Protein AF-A0ABD1SIP8-F1 (afdb_monomer_lite)

Radius of gyration: 17.77 Å; chains: 1; bounding box: 38×35×62 Å

InterPro domains:
  IPR044700 PIP2/PIPL1 [PTHR34663] (2-90)

Foldseek 3Di:
DVVVVVVVVVVVVVVVVLPDDPDADDPPDDCPPNQAEDEAEHEADEEAEAEDECGHYQEEYEYEEEHAHAYYEYYNHEYQEEYEYEEEYAEHYYEYENHHYAAEYEYYYEHQAPYYDHYNHHYPNYYYYYYHHVHDDD

Secondary structure (DSSP, 8-state):
-HHHHHHHHHHHHHHHTT----S---TTS-TTTTTTTSPEEE---SSS--EEES-EESS-EEE-S--SSB--EEEEEEESS-EEEES--SSB--EEEEEEESS-EEEES---SS--EEEEEEESS-EEEES-------

pLDDT: mean 72.84, std 15.38, range [34.34, 92.25]

Organism: NCBI:txid126358

Structure (mmCIF, N/CA/C/O backbone):
data_AF-A0ABD1SIP8-F1
#
_entry.id   AF-A0ABD1SIP8-F1
#
loop_
_atom_site.group_PDB
_atom_site.id
_atom_site.type_symbol
_atom_site.label_atom_id
_atom_site.label_alt_id
_atom_site.label_comp_id
_atom_site.label_asym_id
_atom_site.label_entity_id
_atom_site.label_seq_id
_atom_site.pdbx_PDB_ins_code
_atom_site.Cartn_x
_atom_site.Cartn_y
_atom_site.Cartn_z
_atom_site.occupancy
_atom_site.B_iso_or_equiv
_atom_site.auth_seq_id
_atom_site.auth_comp_id
_atom_site.auth_asym_id
_atom_site.auth_atom_id
_atom_site.pdbx_PDB_model_num
ATOM 1 N N . MET A 1 1 ? -23.785 20.407 37.580 1.00 55.50 1 MET A N 1
ATOM 2 C CA . MET A 1 1 ? -23.285 21.368 36.563 1.00 55.50 1 MET A CA 1
ATOM 3 C C . MET A 1 1 ? -21.756 21.468 36.507 1.00 55.50 1 MET A C 1
ATOM 5 O O . MET A 1 1 ? -21.227 21.474 35.406 1.00 55.50 1 MET A O 1
ATOM 9 N N . LYS A 1 2 ? -21.025 21.479 37.637 1.00 54.12 2 LYS A N 1
ATOM 10 C CA . LYS A 1 2 ? -19.544 21.562 37.643 1.00 54.12 2 LYS A CA 1
ATOM 11 C C . LYS A 1 2 ? -18.838 20.351 36.993 1.00 54.12 2 LYS A C 1
ATOM 13 O O . LYS A 1 2 ? -17.873 20.529 36.263 1.00 54.12 2 LYS A O 1
ATOM 18 N N . SER A 1 3 ? -19.367 19.141 37.188 1.00 59.16 3 SER A N 1
ATOM 19 C CA . SER A 1 3 ? -18.844 17.894 36.598 1.00 59.16 3 SER A CA 1
ATOM 20 C C . SER A 1 3 ? -19.075 17.775 35.088 1.00 59.16 3 SER A C 1
ATOM 22 O O . SER A 1 3 ? -18.235 17.230 34.383 1.00 59.16 3 SER A O 1
ATOM 24 N N . PHE A 1 4 ? -20.184 18.321 34.583 1.00 64.69 4 PHE A N 1
ATOM 25 C CA . PHE A 1 4 ? -20.488 18.337 33.150 1.00 64.69 4 PHE A CA 1
ATOM 26 C C . PHE A 1 4 ? -19.513 19.244 32.391 1.00 64.69 4 PHE A C 1
ATOM 28 O O . PHE A 1 4 ? -18.969 18.846 31.369 1.00 64.69 4 PHE A O 1
ATOM 35 N N . SER A 1 5 ? -19.216 20.422 32.948 1.00 71.50 5 SER A N 1
ATOM 36 C CA . SER A 1 5 ? -18.198 21.326 32.401 1.00 71.50 5 SER A CA 1
ATOM 37 C C . SER A 1 5 ? -16.805 20.682 32.412 1.00 71.50 5 SER A C 1
ATOM 39 O O . SER A 1 5 ? -16.105 20.708 31.407 1.00 71.50 5 SER A O 1
ATOM 41 N N . PHE A 1 6 ? -16.438 19.998 33.501 1.00 73.75 6 PHE A N 1
ATOM 42 C CA . PHE A 1 6 ? -15.175 19.259 33.583 1.00 73.75 6 PHE A CA 1
ATOM 43 C C . PHE A 1 6 ? -15.067 18.148 32.527 1.00 73.75 6 PHE A C 1
ATOM 45 O O . PHE A 1 6 ? -14.040 18.034 31.867 1.00 73.75 6 PHE A O 1
ATOM 52 N N . PHE A 1 7 ? -16.136 17.375 32.307 1.00 74.44 7 PHE A N 1
ATOM 53 C CA . PHE A 1 7 ? -16.168 16.335 31.276 1.00 74.44 7 PHE A CA 1
ATOM 54 C C . PHE A 1 7 ? -15.997 16.914 29.865 1.00 74.44 7 PHE A C 1
ATOM 56 O O . PHE A 1 7 ? -15.230 16.377 29.071 1.00 74.44 7 PHE A O 1
ATOM 63 N N . VAL A 1 8 ? -16.649 18.043 29.568 1.00 78.50 8 VAL A N 1
ATOM 64 C CA . VAL A 1 8 ? -16.518 18.735 28.276 1.00 78.50 8 VAL A CA 1
ATOM 65 C C . VAL A 1 8 ? -15.111 19.308 28.084 1.00 78.50 8 VAL A C 1
ATOM 67 O O . VAL A 1 8 ? -14.563 19.217 26.989 1.00 78.50 8 VAL A O 1
ATOM 70 N N . VAL A 1 9 ? -14.490 19.842 29.140 1.00 78.81 9 VAL A N 1
ATOM 71 C CA . VAL A 1 9 ? -13.111 20.356 29.093 1.00 78.81 9 VAL A CA 1
ATOM 72 C C . VAL A 1 9 ? -12.103 19.224 28.897 1.00 78.81 9 VAL A C 1
ATOM 74 O O . VAL A 1 9 ? -11.219 19.350 28.056 1.00 78.81 9 VAL A O 1
ATOM 77 N N . VAL A 1 10 ? -12.253 18.098 29.601 1.00 75.62 10 VAL A N 1
ATOM 78 C CA . VAL A 1 10 ? -11.416 16.902 29.398 1.00 75.62 10 VAL A CA 1
ATOM 79 C C . VAL A 1 10 ? -11.596 16.351 27.983 1.00 75.62 10 VAL A C 1
ATOM 81 O O . VAL A 1 10 ? -10.614 16.011 27.332 1.00 75.62 10 VAL A O 1
ATOM 84 N N . LEU A 1 11 ? -12.828 16.325 27.469 1.00 73.69 11 LEU A N 1
ATOM 85 C CA . LEU A 1 11 ? -13.117 15.903 26.101 1.00 73.69 11 LEU A CA 1
ATOM 86 C C . LEU A 1 11 ? -12.464 16.837 25.068 1.00 73.69 11 LEU A C 1
ATOM 88 O O . LEU A 1 11 ? -11.813 16.355 24.146 1.00 73.69 11 LEU A O 1
ATOM 92 N N . MET A 1 12 ? -12.559 18.159 25.246 1.00 72.44 12 MET A N 1
ATOM 93 C CA . MET A 1 12 ? -11.868 19.146 24.401 1.00 72.44 12 MET A CA 1
ATOM 94 C C . MET A 1 12 ? -10.344 18.993 24.463 1.00 72.44 12 MET A C 1
ATOM 96 O O . MET A 1 12 ? -9.692 19.044 23.423 1.00 72.44 12 MET A O 1
ATOM 100 N N . LEU A 1 13 ? -9.779 18.750 25.650 1.00 67.75 13 LEU A N 1
ATOM 101 C CA . LEU A 1 13 ? -8.343 18.524 25.839 1.00 67.75 13 LEU A CA 1
ATOM 102 C C . LEU A 1 13 ? -7.872 17.225 25.161 1.00 67.75 13 LEU A C 1
ATOM 104 O O . LEU A 1 13 ? -6.773 17.162 24.625 1.00 67.75 13 LEU A O 1
ATOM 108 N N . LEU A 1 14 ? -8.712 16.187 25.138 1.00 59.22 14 LEU A N 1
ATOM 109 C CA . LEU A 1 14 ? -8.434 14.946 24.409 1.00 59.22 14 LEU A CA 1
ATOM 110 C C . LEU A 1 14 ? -8.515 15.134 22.885 1.00 59.22 14 LEU A C 1
ATOM 112 O O . LEU A 1 14 ? -7.772 14.472 22.160 1.00 59.22 14 LEU A O 1
ATOM 116 N N . PHE A 1 15 ? -9.373 16.040 22.399 1.00 59.50 15 PHE A N 1
ATOM 117 C CA . PHE A 1 15 ? -9.474 16.396 20.978 1.00 59.50 15 PHE A CA 1
ATOM 118 C C . PHE A 1 15 ? -8.285 17.231 20.481 1.00 59.50 15 PHE A C 1
ATOM 120 O O . PHE A 1 15 ? -7.847 17.029 19.350 1.00 59.50 15 PHE A O 1
ATOM 127 N N . THR A 1 16 ? -7.717 18.124 21.298 1.00 56.03 16 THR A N 1
ATOM 128 C CA . THR A 1 16 ? -6.536 18.915 20.896 1.00 56.03 16 THR A CA 1
ATOM 129 C C . THR A 1 16 ? -5.277 18.058 20.749 1.00 56.03 16 THR A C 1
ATOM 131 O O . THR A 1 16 ? -4.452 18.331 19.881 1.00 56.03 16 THR A O 1
ATOM 134 N N . VAL A 1 17 ? -5.159 16.968 21.516 1.00 53.25 17 VAL A N 1
ATOM 135 C CA . VAL A 1 17 ? -4.053 15.995 21.403 1.00 53.25 17 VAL A CA 1
ATOM 136 C C . VAL A 1 17 ? -4.125 15.170 20.103 1.00 53.25 17 VAL A C 1
ATOM 138 O O . VAL A 1 17 ? -3.128 14.575 19.701 1.00 53.25 17 VAL A O 1
ATOM 141 N N . GLN A 1 18 ? -5.260 15.170 19.389 1.00 52.69 18 GLN A N 1
ATOM 142 C CA . GLN A 1 18 ? -5.393 14.489 18.090 1.00 52.69 18 GLN A CA 1
ATOM 143 C C . GLN A 1 18 ? -4.717 15.242 16.931 1.00 52.69 18 GLN A C 1
ATOM 145 O O . GLN A 1 18 ? -4.533 14.673 15.856 1.00 52.69 18 GLN A O 1
ATOM 150 N N . PHE A 1 19 ? -4.318 16.502 17.128 1.00 49.03 19 PHE A N 1
ATOM 151 C CA . PHE A 1 19 ? -3.697 17.333 16.094 1.00 49.03 19 PHE A CA 1
ATOM 152 C C . PHE A 1 19 ? -2.169 17.211 16.072 1.00 49.03 19 PHE A C 1
ATOM 154 O O . PHE A 1 19 ? -1.470 18.206 16.204 1.00 49.03 19 PHE A O 1
ATOM 161 N N . VAL A 1 20 ? -1.612 16.015 15.875 1.00 45.38 20 VAL A N 1
ATOM 162 C CA . VAL A 1 20 ? -0.178 15.883 15.565 1.00 45.38 20 VAL A CA 1
ATOM 163 C C . VAL A 1 20 ? 0.058 14.739 14.570 1.00 45.38 20 VAL A C 1
ATOM 165 O O . VAL A 1 20 ? -0.001 13.560 14.908 1.00 45.38 20 VAL A O 1
ATOM 168 N N . VAL A 1 21 ? 0.290 15.160 13.320 1.00 42.81 21 VAL A N 1
ATOM 169 C CA . VAL A 1 21 ? 1.292 14.735 12.317 1.00 42.81 21 VAL A CA 1
ATOM 170 C C . VAL A 1 21 ? 0.670 14.798 10.913 1.00 42.81 21 VAL A C 1
ATOM 172 O O . VAL A 1 21 ? 0.176 13.813 10.376 1.00 42.81 21 VAL A O 1
ATOM 175 N N . GLU A 1 22 ? 0.754 15.972 10.279 1.00 38.84 22 GLU A N 1
ATOM 176 C CA . GLU A 1 22 ? 0.688 16.111 8.810 1.00 38.84 22 GLU A CA 1
ATOM 177 C C . GLU A 1 22 ? 2.104 16.145 8.193 1.00 38.84 22 GLU A C 1
ATOM 179 O O . GLU A 1 22 ? 2.331 16.677 7.109 1.00 38.84 22 GLU A O 1
ATOM 184 N N . ALA A 1 23 ? 3.097 15.585 8.888 1.00 37.03 23 ALA A N 1
ATOM 185 C CA . ALA A 1 23 ? 4.477 15.537 8.428 1.00 37.03 23 ALA A CA 1
ATOM 186 C C . ALA A 1 23 ? 4.963 14.086 8.355 1.00 37.03 23 ALA A C 1
ATOM 188 O O . ALA A 1 23 ? 4.988 13.382 9.353 1.00 37.03 23 ALA A O 1
ATOM 189 N N . ARG A 1 24 ? 5.315 13.675 7.134 1.00 48.78 24 ARG A N 1
ATOM 190 C CA . ARG A 1 24 ? 6.150 12.528 6.720 1.00 48.78 24 ARG A CA 1
ATOM 191 C C . ARG A 1 24 ? 6.598 1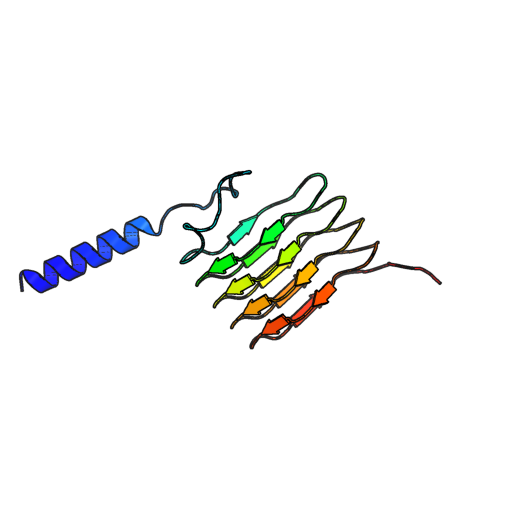1.583 7.860 1.00 48.78 24 ARG A C 1
ATOM 193 O O . ARG A 1 24 ? 7.308 12.041 8.755 1.00 48.78 24 ARG A O 1
ATOM 200 N N . PRO A 1 25 ? 6.285 10.272 7.806 1.00 45.22 25 PRO A N 1
ATOM 201 C CA . PRO A 1 25 ? 6.723 9.338 8.839 1.00 45.22 25 PRO A CA 1
ATOM 202 C C . PRO A 1 25 ? 8.251 9.366 8.990 1.00 45.22 25 PRO A C 1
ATOM 204 O O . PRO A 1 25 ? 8.996 9.307 8.011 1.00 45.22 25 PRO A O 1
ATOM 207 N N . LEU A 1 26 ? 8.698 9.505 10.240 1.00 40.47 26 LEU A N 1
ATOM 208 C CA . LEU A 1 26 ? 10.101 9.581 10.624 1.00 40.47 26 LEU A CA 1
ATOM 209 C C . LEU 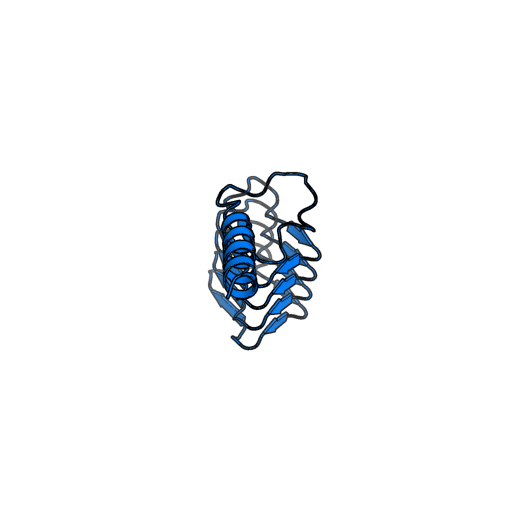A 1 26 ? 10.736 8.194 10.463 1.00 40.47 26 LEU A C 1
ATOM 211 O O . LEU A 1 26 ? 10.327 7.233 11.117 1.00 40.47 26 LEU A O 1
ATOM 215 N N . ASN A 1 27 ? 11.730 8.100 9.583 1.00 47.50 27 ASN A N 1
ATOM 216 C CA . ASN A 1 27 ? 12.534 6.904 9.367 1.00 47.50 27 ASN A CA 1
ATOM 217 C C . ASN A 1 27 ? 13.116 6.406 10.710 1.00 47.50 27 ASN A C 1
ATOM 219 O O . ASN A 1 27 ? 13.935 7.089 11.320 1.00 47.50 27 ASN A O 1
ATOM 223 N N . GLY A 1 28 ? 12.659 5.242 11.185 1.00 44.22 28 GLY A N 1
ATOM 224 C CA . GLY A 1 28 ? 13.273 4.494 12.293 1.00 44.22 28 GLY A CA 1
ATOM 225 C C . GLY A 1 28 ? 12.526 4.458 13.634 1.00 44.22 28 GLY A C 1
ATOM 226 O O . GLY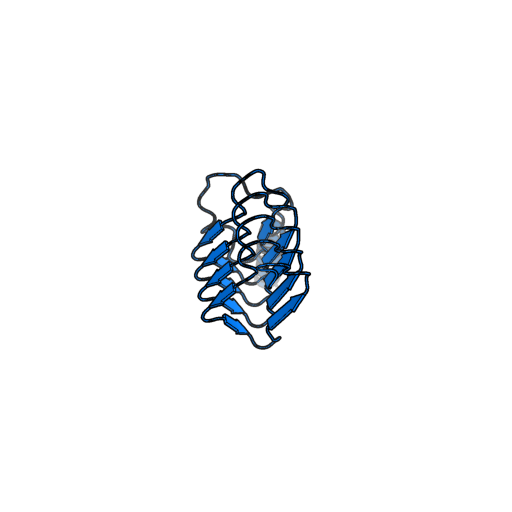 A 1 28 ? 12.801 3.575 14.445 1.00 44.22 28 GLY A O 1
ATOM 227 N N . ALA A 1 29 ? 11.545 5.327 13.890 1.00 39.25 29 ALA A N 1
ATOM 228 C CA . ALA A 1 29 ? 10.816 5.313 15.161 1.00 39.25 29 ALA A CA 1
ATOM 229 C C . ALA A 1 29 ? 9.511 4.513 15.046 1.00 39.25 29 ALA A C 1
ATOM 231 O O . ALA A 1 29 ? 8.463 5.064 14.732 1.00 39.25 29 ALA A O 1
ATOM 232 N N . SER A 1 30 ? 9.593 3.201 15.300 1.00 42.97 30 SER A N 1
ATOM 233 C CA . SER A 1 30 ? 8.598 2.432 16.070 1.00 42.97 30 SER A CA 1
ATOM 234 C C . SER A 1 30 ? 7.171 3.026 16.053 1.00 42.97 30 SER A C 1
ATOM 236 O O . SER A 1 30 ? 6.695 3.604 17.031 1.00 42.97 30 SER A O 1
ATOM 238 N N . VAL A 1 31 ? 6.485 2.903 14.909 1.00 49.56 31 VAL A N 1
ATOM 239 C CA . VAL A 1 31 ? 5.173 3.521 14.598 1.00 49.56 31 VAL A CA 1
ATOM 240 C C . VAL A 1 31 ? 4.014 2.887 15.402 1.00 49.56 31 VAL A C 1
ATOM 242 O O . VAL A 1 31 ? 2.842 3.014 15.053 1.00 49.56 31 VAL A O 1
ATOM 245 N N . TYR A 1 32 ? 4.308 2.170 16.492 1.00 44.66 32 TYR A N 1
ATOM 246 C CA . TYR A 1 32 ? 3.331 1.335 17.192 1.00 44.66 32 TYR A CA 1
ATOM 247 C C . TYR A 1 32 ? 2.296 2.141 17.993 1.00 44.66 32 TYR A C 1
ATOM 249 O O . TYR A 1 32 ? 1.200 1.636 18.210 1.00 44.66 32 TYR A O 1
ATOM 257 N N . ASN A 1 33 ? 2.599 3.385 18.398 1.00 39.38 33 ASN A N 1
ATOM 258 C CA . ASN A 1 33 ? 1.744 4.139 19.332 1.00 39.38 33 ASN A CA 1
ATOM 259 C C . ASN A 1 33 ? 1.012 5.356 18.738 1.00 39.38 33 ASN A C 1
ATOM 261 O O . ASN A 1 33 ? 0.016 5.782 19.314 1.00 39.38 33 ASN A O 1
ATOM 265 N N . LEU A 1 34 ? 1.428 5.887 17.580 1.00 46.41 34 LEU A N 1
ATOM 266 C CA . LEU A 1 34 ? 0.738 7.024 16.937 1.00 46.41 34 LEU A CA 1
ATOM 267 C C . LEU A 1 34 ? -0.350 6.579 15.934 1.00 46.41 34 LEU A C 1
ATOM 269 O O . LEU A 1 34 ? -1.226 7.353 15.559 1.00 46.41 34 LEU A O 1
ATOM 273 N N . SER A 1 35 ? -0.320 5.303 15.535 1.00 53.84 35 SER A N 1
ATOM 274 C CA . SER A 1 35 ? -1.170 4.727 14.487 1.00 53.84 35 SER A CA 1
ATOM 275 C C . SER A 1 35 ? -2.621 4.495 14.914 1.00 53.84 35 SER A C 1
ATOM 277 O O . SER A 1 35 ? -3.467 4.358 14.042 1.00 53.84 35 SER A O 1
ATOM 279 N N . LEU A 1 36 ? -2.957 4.421 16.208 1.00 54.56 36 LEU A N 1
ATOM 280 C CA . LEU A 1 36 ? -4.272 3.897 16.595 1.00 54.56 36 LEU A CA 1
ATOM 281 C C . LEU A 1 36 ? -5.435 4.798 16.154 1.00 54.56 36 LEU A C 1
ATOM 283 O O . LEU A 1 36 ? -6.482 4.264 15.818 1.00 54.56 36 LEU A O 1
ATOM 287 N N . ILE A 1 37 ? -5.264 6.121 16.096 1.00 55.41 37 ILE A N 1
ATOM 288 C CA . ILE A 1 37 ? -6.367 7.052 15.788 1.00 55.41 37 ILE A CA 1
ATOM 289 C C . ILE A 1 37 ? -6.225 7.693 14.396 1.00 55.41 37 ILE A C 1
ATOM 291 O O . ILE A 1 37 ? -7.231 7.926 13.728 1.00 55.41 37 ILE A O 1
ATOM 295 N N . ASN A 1 38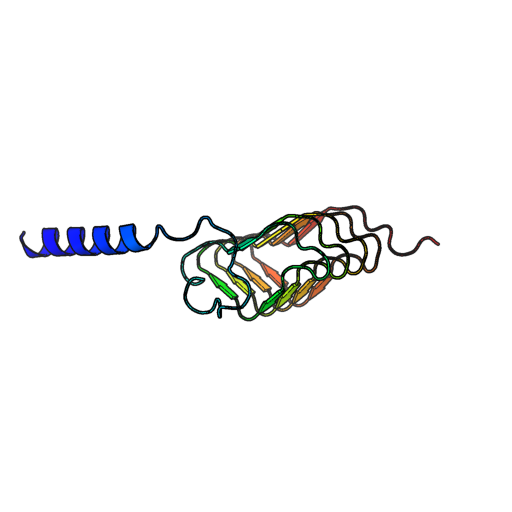 ? -4.997 7.901 13.912 1.00 63.31 38 ASN A N 1
ATOM 296 C CA . ASN A 1 38 ? -4.730 8.695 12.710 1.00 63.31 38 ASN A CA 1
ATOM 297 C C . ASN A 1 38 ? -4.475 7.865 11.449 1.00 63.31 38 ASN A C 1
ATOM 299 O O . ASN A 1 38 ? -4.017 6.722 11.501 1.00 63.31 38 ASN A O 1
ATOM 303 N N . ALA A 1 39 ? -4.761 8.477 10.297 1.00 64.62 39 ALA A N 1
ATOM 304 C CA . ALA A 1 39 ? -4.467 7.895 8.997 1.00 64.62 39 ALA A CA 1
ATOM 305 C C . ALA A 1 39 ? -2.954 7.877 8.722 1.00 64.62 39 ALA A C 1
ATOM 307 O O . ALA A 1 39 ? -2.262 8.863 8.969 1.00 64.62 39 ALA A O 1
ATOM 308 N N . VAL A 1 40 ? -2.446 6.770 8.179 1.00 71.44 40 VAL A N 1
ATOM 309 C CA . VAL A 1 40 ? -1.036 6.652 7.770 1.00 71.44 40 VAL A CA 1
ATOM 310 C C . VAL A 1 40 ? -0.885 7.230 6.367 1.00 71.44 40 VAL A C 1
ATOM 312 O O . VAL A 1 40 ? -1.662 6.865 5.484 1.00 71.44 40 VAL A O 1
ATOM 315 N N . LYS A 1 41 ? 0.087 8.128 6.160 1.00 69.69 41 LYS A N 1
ATOM 316 C CA . LYS A 1 41 ? 0.381 8.700 4.843 1.00 69.69 41 LYS A CA 1
ATOM 317 C C . LYS A 1 41 ? 1.875 8.852 4.596 1.00 69.69 41 LYS A C 1
ATOM 319 O O . LYS A 1 41 ? 2.524 9.605 5.323 1.00 69.69 41 LYS A O 1
ATOM 324 N N . ALA A 1 42 ? 2.391 8.250 3.532 1.00 72.31 42 ALA A N 1
ATOM 325 C CA . ALA A 1 42 ? 3.746 8.500 3.061 1.00 72.31 42 ALA A CA 1
ATOM 326 C C . ALA A 1 42 ? 3.842 8.789 1.549 1.00 72.31 42 ALA A C 1
ATOM 328 O O . ALA A 1 42 ? 2.868 8.751 0.787 1.00 72.31 42 ALA A O 1
ATOM 329 N N . GLY A 1 43 ? 5.025 9.297 1.192 1.00 71.94 43 GLY A N 1
ATOM 330 C CA . GLY A 1 43 ? 5.356 9.911 -0.095 1.00 71.94 43 GLY A CA 1
ATOM 331 C C . GLY A 1 43 ? 6.275 9.038 -0.964 1.00 71.94 43 GLY A C 1
ATOM 332 O O . GLY A 1 43 ? 6.442 7.859 -0.680 1.00 71.94 43 GLY A O 1
ATOM 333 N N . PRO A 1 44 ? 6.932 9.611 -1.986 1.00 71.50 44 PRO A N 1
ATOM 334 C CA . PRO A 1 44 ? 7.931 8.906 -2.797 1.00 71.50 44 PRO A CA 1
ATOM 335 C C . PRO A 1 44 ? 9.067 8.302 -1.954 1.00 71.50 44 PRO A C 1
ATOM 337 O O . PRO A 1 44 ? 9.494 8.934 -0.983 1.00 71.50 44 PRO A O 1
ATOM 340 N N . SER A 1 45 ? 9.587 7.137 -2.357 1.00 68.00 45 SER A N 1
ATOM 341 C CA . SER A 1 45 ? 10.737 6.474 -1.720 1.00 68.00 45 SER A CA 1
ATOM 342 C C . SER A 1 45 ? 11.807 6.127 -2.766 1.00 68.00 45 SER A C 1
ATOM 344 O O . SER A 1 45 ? 11.508 5.389 -3.702 1.00 68.00 45 SER A O 1
ATOM 346 N N . PRO A 1 46 ? 13.044 6.656 -2.678 1.00 60.66 46 PRO A N 1
ATOM 347 C CA . PRO A 1 46 ? 14.144 6.220 -3.538 1.00 60.66 46 PRO A CA 1
ATOM 348 C C . PRO A 1 46 ? 14.637 4.828 -3.110 1.00 60.66 46 PRO A C 1
ATOM 350 O O . PRO A 1 46 ? 15.114 4.670 -1.989 1.00 60.66 46 PRO A O 1
ATOM 353 N N . GLY A 1 47 ? 14.565 3.838 -4.003 1.00 72.56 47 GLY A N 1
ATOM 354 C CA . GLY A 1 47 ? 14.943 2.454 -3.705 1.00 72.56 47 GLY A CA 1
ATOM 355 C C . GLY A 1 47 ? 13.748 1.610 -3.258 1.00 72.56 47 GLY A C 1
ATOM 356 O O . GLY A 1 47 ? 12.750 1.525 -3.971 1.00 72.56 47 GLY A O 1
ATOM 357 N N . GLU A 1 48 ? 13.853 0.975 -2.088 1.00 69.00 48 GLU A N 1
ATOM 358 C CA . GLU A 1 48 ? 12.781 0.145 -1.525 1.00 69.00 48 GLU A CA 1
ATOM 359 C C . GLU A 1 48 ? 11.590 1.019 -1.089 1.00 69.00 48 GLU A C 1
ATOM 361 O O . GLU A 1 48 ? 11.756 2.072 -0.456 1.00 69.00 48 GLU A O 1
ATOM 366 N N . GLY A 1 49 ? 10.378 0.610 -1.468 1.00 74.19 49 GLY A N 1
ATOM 367 C CA . GLY A 1 49 ? 9.139 1.279 -1.097 1.00 74.19 49 GLY A CA 1
ATOM 368 C C . GLY A 1 49 ? 8.877 1.272 0.412 1.00 74.19 49 GLY A C 1
ATOM 369 O O . GLY A 1 49 ? 9.603 0.698 1.222 1.00 74.19 49 GLY A O 1
ATOM 370 N N . HIS A 1 50 ? 7.791 1.927 0.823 1.00 78.50 50 HIS A N 1
ATOM 371 C CA . HIS A 1 50 ? 7.428 1.984 2.246 1.00 78.50 50 HIS A CA 1
ATOM 372 C C . HIS A 1 50 ? 6.959 0.625 2.747 1.00 78.50 50 HIS A C 1
ATOM 374 O O . HIS A 1 50 ? 6.043 0.031 2.182 1.00 78.50 50 HIS A O 1
ATOM 380 N N . LYS A 1 51 ? 7.527 0.160 3.860 1.00 79.94 51 LYS A N 1
ATOM 381 C CA . LYS A 1 51 ? 7.134 -1.105 4.479 1.00 79.94 51 LYS A CA 1
ATOM 382 C C . LYS A 1 51 ? 6.461 -0.890 5.825 1.00 79.94 51 LYS A C 1
ATOM 384 O O . LYS A 1 51 ? 7.082 -0.471 6.799 1.00 79.94 51 LYS A O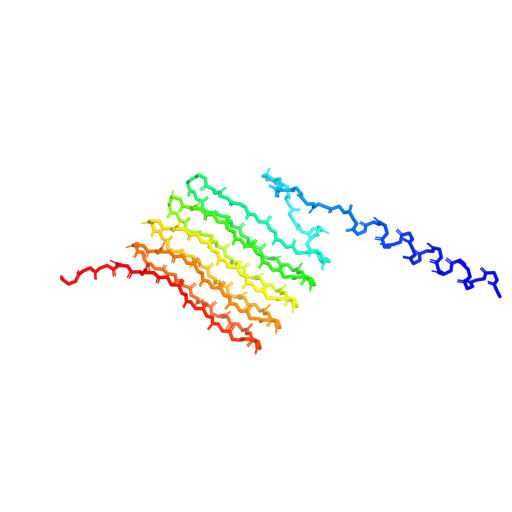 1
ATOM 389 N N . PHE A 1 52 ? 5.202 -1.300 5.912 1.00 76.88 52 PHE A N 1
ATOM 390 C CA . PHE A 1 52 ? 4.408 -1.241 7.133 1.00 76.88 52 PHE A CA 1
ATOM 391 C C . PHE A 1 52 ? 4.119 -2.644 7.655 1.00 76.88 52 PHE A C 1
ATOM 393 O O . PHE A 1 52 ? 3.650 -3.523 6.929 1.00 76.88 52 P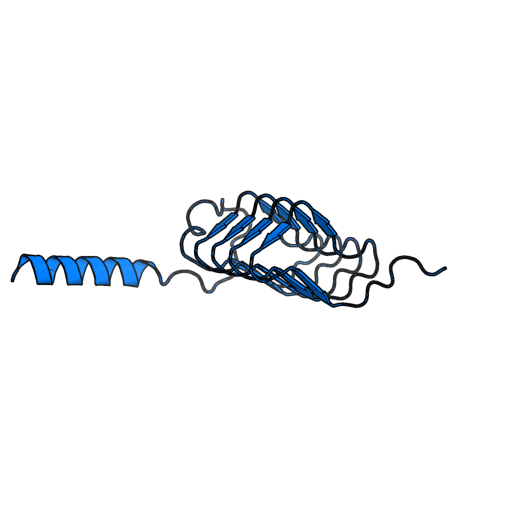HE A O 1
ATOM 400 N N . THR A 1 53 ? 4.421 -2.876 8.932 1.00 79.81 53 THR A N 1
ATOM 401 C CA . THR A 1 53 ? 4.220 -4.173 9.591 1.00 79.81 53 THR A CA 1
ATOM 402 C C . THR A 1 53 ? 3.442 -3.986 10.891 1.00 79.81 53 THR A C 1
ATOM 404 O O . THR A 1 53 ? 3.786 -3.119 11.689 1.00 79.81 53 THR A O 1
ATOM 407 N N . ASN A 1 54 ? 2.416 -4.814 11.114 1.00 81.31 54 ASN A N 1
ATOM 408 C CA . ASN A 1 54 ? 1.569 -4.781 12.315 1.00 81.31 54 ASN A CA 1
ATOM 409 C C . ASN A 1 54 ? 0.887 -3.417 12.552 1.00 81.31 54 ASN A C 1
ATOM 411 O O . ASN A 1 54 ? 0.805 -2.920 13.675 1.00 81.31 54 ASN A O 1
ATOM 415 N N . THR A 1 55 ? 0.396 -2.799 11.480 1.00 75.00 55 THR A N 1
ATOM 416 C CA . THR A 1 55 ? -0.283 -1.500 11.542 1.00 75.00 55 THR A CA 1
ATOM 417 C C . THR A 1 55 ? -1.716 -1.672 12.029 1.00 75.00 55 THR A C 1
ATOM 419 O O . THR A 1 55 ? -2.474 -2.463 11.468 1.00 75.00 55 THR A O 1
ATOM 422 N N . LYS A 1 56 ? -2.115 -0.903 13.047 1.00 81.06 56 LYS A N 1
ATOM 423 C CA . LYS A 1 56 ? -3.503 -0.821 13.521 1.00 81.06 56 LYS A CA 1
ATOM 424 C C . LYS A 1 56 ? -3.934 0.636 13.583 1.00 81.06 56 LYS A C 1
ATOM 426 O O . LYS A 1 56 ? -3.306 1.409 14.298 1.00 81.06 56 LYS A O 1
ATOM 431 N N . THR A 1 57 ? -4.987 1.000 12.858 1.00 76.44 57 THR A N 1
ATOM 432 C CA . THR A 1 57 ? -5.505 2.376 12.831 1.00 76.44 57 THR A CA 1
ATOM 433 C C . THR A 1 57 ? -7.029 2.425 12.748 1.00 76.44 57 THR A C 1
ATOM 435 O O . THR A 1 57 ? -7.661 1.585 12.110 1.00 76.44 57 THR A O 1
ATOM 438 N N . LEU A 1 58 ? -7.646 3.400 13.410 1.00 79.69 58 LEU A N 1
ATOM 439 C CA . LEU A 1 58 ? -9.055 3.740 13.213 1.00 79.69 58 LEU A CA 1
ATOM 440 C C . LEU A 1 58 ? -9.258 4.521 11.898 1.00 79.69 58 LEU A C 1
ATOM 442 O O . LEU A 1 58 ? -10.317 4.412 11.286 1.00 79.69 58 LEU A O 1
ATOM 446 N N . GLY A 1 59 ? -8.245 5.259 11.435 1.00 82.00 59 GLY A N 1
ATOM 447 C CA . GLY A 1 59 ? -8.229 5.964 10.151 1.00 82.00 59 GLY A CA 1
ATOM 448 C C . GLY A 1 59 ? -7.826 5.066 8.979 1.00 82.00 59 GLY A C 1
ATOM 449 O O . GLY A 1 59 ? -7.544 3.887 9.155 1.00 82.00 59 GLY A O 1
ATOM 450 N N . GLY A 1 60 ? -7.809 5.610 7.759 1.00 82.06 60 GLY A N 1
ATOM 451 C CA . GLY A 1 60 ? -7.342 4.891 6.565 1.00 82.06 60 GLY A CA 1
ATOM 452 C C . GLY A 1 60 ? -5.816 4.864 6.425 1.00 82.06 60 GLY A C 1
ATOM 453 O O . GLY A 1 60 ? -5.098 5.589 7.104 1.00 82.06 60 GLY A O 1
ATOM 454 N N . ILE A 1 61 ? -5.313 4.050 5.506 1.00 81.62 61 ILE A N 1
ATOM 455 C CA . ILE A 1 61 ? -3.897 4.020 5.119 1.00 81.62 61 ILE A CA 1
ATOM 456 C C . ILE A 1 61 ? -3.802 4.557 3.692 1.00 81.62 61 ILE A C 1
ATOM 458 O O . ILE A 1 61 ? -4.585 4.142 2.838 1.00 81.62 61 ILE A O 1
ATOM 462 N N . LYS A 1 62 ? -2.887 5.489 3.419 1.00 83.50 62 LYS A N 1
ATOM 463 C CA . LYS A 1 62 ? -2.721 6.098 2.098 1.00 83.50 62 LYS A CA 1
ATOM 464 C C . LYS A 1 62 ? -1.254 6.299 1.728 1.00 83.50 62 LYS A C 1
ATOM 466 O O . LYS A 1 62 ? -0.650 7.277 2.142 1.00 83.50 62 LYS A O 1
ATOM 471 N N . GLU A 1 63 ? -0.744 5.480 0.827 1.00 79.25 63 GLU A N 1
ATOM 472 C CA . GLU A 1 63 ? 0.601 5.620 0.272 1.00 79.25 63 GLU A CA 1
ATOM 473 C C . GLU A 1 63 ? 0.565 6.169 -1.150 1.00 79.25 63 GLU A C 1
ATOM 475 O O . GLU A 1 63 ? -0.347 5.881 -1.937 1.00 79.25 63 GLU A O 1
ATOM 480 N N . SER A 1 64 ? 1.523 7.041 -1.463 1.00 78.19 64 SER A N 1
ATOM 481 C CA . SER A 1 64 ? 1.622 7.653 -2.784 1.00 78.19 64 SER A CA 1
ATOM 482 C C . SER A 1 64 ? 3.053 7.997 -3.170 1.00 78.19 64 SER A C 1
ATOM 484 O O . SER A 1 64 ? 3.740 8.673 -2.412 1.00 78.19 64 SER A O 1
ATOM 486 N N . GLY A 1 65 ? 3.448 7.671 -4.396 1.00 79.62 65 GLY A N 1
ATOM 487 C CA . GLY A 1 65 ? 4.699 8.127 -5.000 1.00 79.62 65 GLY A CA 1
ATOM 488 C C . GLY A 1 65 ? 5.464 6.998 -5.691 1.00 79.62 65 GLY A C 1
ATOM 489 O O . GLY A 1 65 ? 5.129 5.835 -5.512 1.00 79.62 65 GLY A O 1
ATOM 490 N N . PRO A 1 66 ? 6.465 7.326 -6.523 1.00 75.81 66 PRO A N 1
ATOM 491 C CA . PRO A 1 66 ? 7.333 6.323 -7.126 1.00 75.81 66 PRO A CA 1
ATOM 492 C C . PRO A 1 66 ? 8.127 5.552 -6.062 1.00 75.81 66 PRO A C 1
ATOM 494 O O . PRO A 1 66 ? 8.644 6.172 -5.126 1.00 75.81 66 PRO A O 1
ATOM 497 N N . SER A 1 67 ? 8.275 4.242 -6.278 1.00 76.19 67 SER A N 1
ATOM 498 C CA . SER A 1 67 ? 9.202 3.357 -5.554 1.00 76.19 67 SER A CA 1
ATOM 499 C C . SER A 1 67 ? 10.072 2.583 -6.561 1.00 76.19 67 SER A C 1
ATOM 501 O O . SER A 1 67 ? 9.667 1.532 -7.064 1.00 76.19 67 SER A O 1
ATOM 503 N N . PRO A 1 68 ? 11.238 3.132 -6.960 1.00 66.12 68 PRO A N 1
ATOM 504 C CA . PRO A 1 68 ? 12.160 2.495 -7.899 1.00 66.12 68 PRO A CA 1
ATOM 505 C C . PRO A 1 68 ? 12.880 1.302 -7.246 1.00 66.12 68 PRO A C 1
ATOM 507 O O . PRO A 1 68 ? 13.949 1.460 -6.667 1.00 66.12 68 PRO A O 1
ATOM 510 N N . GLY A 1 69 ? 12.292 0.110 -7.344 1.00 75.19 69 GLY A N 1
ATOM 511 C CA . GLY A 1 69 ? 12.801 -1.106 -6.705 1.00 75.19 69 GLY A CA 1
ATOM 512 C C . GLY A 1 69 ? 11.651 -2.031 -6.323 1.00 75.19 69 GLY A C 1
ATOM 513 O O . GLY A 1 69 ? 10.877 -2.429 -7.190 1.00 75.19 69 GLY A O 1
ATOM 514 N N . GLU A 1 70 ? 11.528 -2.349 -5.036 1.00 74.75 70 GLU A N 1
ATOM 515 C CA . GLU A 1 70 ? 10.339 -3.003 -4.474 1.00 74.75 70 GLU A CA 1
ATOM 516 C C . GLU A 1 70 ? 9.242 -1.951 -4.231 1.00 74.75 70 GLU A C 1
ATOM 518 O O . GLU A 1 70 ? 9.528 -0.855 -3.741 1.00 74.75 70 GLU A O 1
ATOM 523 N N . GLY A 1 71 ? 7.992 -2.252 -4.584 1.00 80.31 71 GLY A N 1
ATOM 524 C CA . GLY A 1 71 ? 6.846 -1.396 -4.283 1.00 80.31 71 GLY A CA 1
ATOM 525 C C . GLY A 1 71 ? 6.547 -1.291 -2.792 1.00 80.31 71 GLY A C 1
ATOM 526 O O . GLY A 1 71 ? 7.210 -1.906 -1.956 1.00 80.31 71 GLY A O 1
ATOM 527 N N . HIS A 1 72 ? 5.549 -0.482 -2.419 1.00 81.69 72 HIS A N 1
ATOM 528 C CA . HIS A 1 72 ? 5.183 -0.405 -1.006 1.00 81.69 72 HIS A CA 1
ATOM 529 C C . HIS A 1 72 ? 4.555 -1.725 -0.541 1.00 81.69 72 HIS A C 1
ATOM 531 O O . HIS A 1 72 ? 3.897 -2.465 -1.280 1.00 81.69 72 HIS A O 1
ATOM 537 N N . LYS A 1 73 ? 4.832 -2.059 0.719 1.00 83.62 73 LYS A N 1
ATOM 538 C CA . LYS A 1 73 ? 4.543 -3.365 1.296 1.00 83.62 73 LYS A CA 1
ATOM 539 C C . LYS A 1 73 ? 3.811 -3.229 2.615 1.00 83.62 73 LYS A C 1
ATOM 541 O O . LYS A 1 73 ? 4.329 -2.707 3.602 1.00 83.62 73 LYS A O 1
ATOM 546 N N . PHE A 1 74 ? 2.635 -3.834 2.677 1.00 83.06 74 PHE A N 1
ATOM 547 C CA . PHE A 1 74 ? 1.813 -3.916 3.875 1.00 83.06 74 PHE A CA 1
ATOM 548 C C . PHE A 1 74 ? 1.750 -5.340 4.394 1.00 83.06 74 PHE A C 1
ATOM 550 O O . PHE A 1 74 ? 1.448 -6.284 3.665 1.00 83.06 74 PHE A O 1
ATOM 557 N N . THR A 1 75 ? 2.028 -5.525 5.681 1.00 84.12 75 THR A N 1
ATOM 558 C CA . THR A 1 75 ? 1.937 -6.829 6.341 1.00 84.12 75 THR A CA 1
ATOM 559 C C . THR A 1 75 ? 1.202 -6.707 7.668 1.00 84.12 75 THR A C 1
ATOM 561 O O . THR A 1 75 ? 1.606 -5.936 8.537 1.00 84.12 75 THR A O 1
ATOM 564 N N . ASN A 1 76 ? 0.142 -7.499 7.847 1.00 84.56 76 ASN A N 1
ATOM 565 C CA . ASN A 1 76 ? -0.694 -7.474 9.051 1.00 84.56 76 ASN A CA 1
ATOM 566 C C . ASN A 1 76 ? -1.266 -6.070 9.330 1.00 84.56 76 ASN A C 1
ATOM 568 O O . ASN A 1 76 ? -1.065 -5.501 10.403 1.00 84.56 76 ASN A O 1
ATOM 572 N N . ALA A 1 77 ? -1.930 -5.491 8.329 1.00 82.56 77 ALA A N 1
ATOM 573 C CA . ALA A 1 77 ? -2.567 -4.183 8.439 1.00 82.56 77 ALA A CA 1
ATOM 574 C C . ALA A 1 77 ? -4.033 -4.353 8.854 1.00 82.56 77 ALA A C 1
ATOM 576 O O . ALA A 1 77 ? -4.793 -5.036 8.171 1.00 82.56 77 ALA A O 1
ATOM 577 N N . LYS A 1 78 ? -4.452 -3.716 9.949 1.00 86.06 78 LYS A N 1
ATOM 578 C CA . LYS A 1 78 ? -5.850 -3.667 10.385 1.00 86.06 78 LYS A CA 1
ATOM 579 C C . LYS A 1 78 ? -6.317 -2.220 10.475 1.00 86.06 78 LYS A C 1
ATOM 581 O O . LYS A 1 78 ? -5.790 -1.447 11.268 1.00 86.06 78 LYS A O 1
ATOM 586 N N . THR A 1 79 ? -7.328 -1.863 9.697 1.00 83.75 79 THR A N 1
ATOM 587 C CA . THR A 1 79 ? -7.863 -0.499 9.669 1.00 83.75 79 THR A CA 1
ATOM 588 C C . THR A 1 79 ? -9.392 -0.482 9.656 1.00 83.75 79 THR A C 1
ATOM 590 O O . THR A 1 79 ? -10.015 -1.411 9.145 1.00 83.75 79 THR A O 1
ATOM 593 N N . LEU A 1 80 ? -10.024 0.538 10.244 1.00 86.50 80 LEU A N 1
ATOM 594 C CA . LEU A 1 80 ? -11.457 0.776 10.011 1.00 86.50 80 LEU A CA 1
ATOM 595 C C . LEU A 1 80 ? -11.701 1.608 8.740 1.00 86.50 80 LEU A C 1
ATOM 597 O O . LEU A 1 80 ? -12.738 1.450 8.104 1.00 86.50 80 LEU A O 1
ATOM 601 N N . GLY A 1 81 ? -10.749 2.450 8.332 1.00 86.44 81 GLY A N 1
ATOM 602 C CA . GLY A 1 81 ? -10.768 3.140 7.042 1.00 86.44 81 GLY A CA 1
ATOM 603 C C . GLY A 1 81 ? -10.282 2.251 5.894 1.00 86.44 81 GLY A C 1
ATOM 604 O O . GLY A 1 81 ? -9.926 1.097 6.096 1.00 86.44 81 GLY A O 1
ATOM 605 N N . GLY A 1 82 ? -10.265 2.781 4.669 1.00 86.56 82 GLY A N 1
ATOM 606 C CA . GLY A 1 82 ? -9.717 2.076 3.503 1.00 86.56 82 GLY A CA 1
ATOM 607 C C . GLY A 1 82 ? -8.188 2.095 3.450 1.00 86.56 82 GLY A C 1
ATOM 608 O O . GLY A 1 82 ? -7.546 2.928 4.091 1.00 86.56 82 GLY A O 1
ATOM 609 N N . ILE A 1 83 ? -7.615 1.201 2.648 1.00 86.75 83 ILE A N 1
ATOM 610 C CA . ILE A 1 83 ? -6.191 1.201 2.299 1.00 86.75 83 ILE A CA 1
ATOM 611 C C . ILE A 1 83 ? -6.077 1.674 0.854 1.00 86.75 83 ILE A C 1
ATOM 613 O O . ILE A 1 83 ? -6.762 1.150 -0.022 1.00 86.75 83 ILE A O 1
ATOM 617 N N . LYS A 1 84 ? -5.244 2.676 0.593 1.00 87.88 84 LYS A N 1
ATOM 618 C CA . LYS A 1 84 ? -5.006 3.196 -0.746 1.00 87.88 84 LYS A CA 1
ATOM 619 C C . LYS A 1 84 ? -3.516 3.289 -1.017 1.00 87.88 84 LYS A C 1
ATOM 621 O O . LYS A 1 84 ? -2.809 3.950 -0.273 1.00 87.88 84 LYS A O 1
ATOM 626 N N . GLU A 1 85 ? -3.072 2.715 -2.114 1.00 84.44 85 GLU A N 1
ATOM 627 C CA . GLU A 1 85 ? -1.699 2.817 -2.587 1.00 84.44 85 GLU A CA 1
ATOM 628 C C . GLU A 1 85 ? -1.685 3.361 -4.011 1.00 84.44 85 GLU A C 1
ATOM 630 O O . GLU A 1 85 ? -2.644 3.190 -4.780 1.00 84.44 85 GLU A O 1
ATOM 635 N N . SER A 1 86 ? -0.654 4.142 -4.323 1.00 83.25 86 SER A N 1
ATOM 636 C CA . SER A 1 86 ? -0.500 4.689 -5.658 1.00 83.25 86 SER A CA 1
ATOM 637 C C . SER A 1 86 ? 0.928 5.062 -6.019 1.00 83.25 86 SER A C 1
ATOM 639 O O . SER A 1 86 ? 1.681 5.523 -5.170 1.00 83.25 86 SER A O 1
ATOM 641 N N . GLY A 1 87 ? 1.247 5.003 -7.307 1.00 83.50 87 GLY A N 1
ATOM 642 C CA . GLY A 1 87 ? 2.535 5.437 -7.849 1.00 83.50 87 GLY A CA 1
ATOM 643 C C . GLY A 1 87 ? 3.258 4.328 -8.611 1.00 83.50 87 GLY A C 1
ATOM 644 O O . GLY A 1 87 ? 2.885 3.172 -8.509 1.00 83.50 87 GLY A O 1
ATOM 645 N N . PRO A 1 88 ? 4.235 4.668 -9.461 1.00 80.81 88 PRO A N 1
ATOM 646 C CA . PRO A 1 88 ? 4.928 3.679 -10.277 1.00 80.81 88 PRO A CA 1
ATOM 647 C C . PRO A 1 88 ? 5.901 2.819 -9.453 1.00 80.81 88 PRO A C 1
ATOM 649 O O . PRO A 1 88 ? 6.685 3.358 -8.667 1.00 80.81 88 PRO A O 1
ATOM 652 N N . SER A 1 89 ? 5.918 1.515 -9.740 1.00 79.94 89 SER A N 1
ATOM 653 C CA . SER A 1 89 ? 6.854 0.525 -9.189 1.00 79.94 89 SER A CA 1
ATOM 654 C C . SER A 1 89 ? 7.541 -0.271 -10.312 1.00 79.94 89 SER A C 1
ATOM 656 O O . SER A 1 89 ? 7.065 -1.327 -10.720 1.00 79.94 89 SER A O 1
ATOM 658 N N . PRO A 1 90 ? 8.661 0.234 -10.868 1.00 73.50 90 PRO A N 1
ATOM 659 C CA . PRO A 1 90 ? 9.381 -0.400 -11.978 1.00 73.50 90 PRO A CA 1
ATOM 660 C C . PRO A 1 90 ? 9.935 -1.812 -11.709 1.00 73.50 90 PRO A C 1
ATOM 662 O O . PRO A 1 90 ? 10.175 -2.531 -12.674 1.00 73.50 90 PRO A O 1
ATOM 665 N N . GLY A 1 91 ? 10.163 -2.196 -10.445 1.00 77.75 91 GLY A N 1
ATOM 666 C CA . GLY A 1 91 ? 10.632 -3.532 -10.052 1.00 77.75 91 GLY A CA 1
ATOM 667 C C . GLY A 1 91 ? 9.490 -4.428 -9.561 1.00 77.75 91 GLY A C 1
ATOM 668 O O . GLY A 1 91 ? 8.600 -4.766 -10.339 1.00 77.75 91 GLY A O 1
ATOM 669 N N . GLU A 1 92 ? 9.498 -4.839 -8.290 1.00 79.81 92 GLU A N 1
ATOM 670 C CA . GLU A 1 92 ? 8.341 -5.544 -7.710 1.00 79.81 92 GLU A CA 1
ATOM 671 C C . GLU A 1 92 ? 7.201 -4.539 -7.504 1.00 79.81 92 GLU A C 1
ATOM 673 O O . GLU A 1 92 ? 7.433 -3.405 -7.073 1.00 79.81 92 GLU A O 1
ATOM 678 N N . GLY A 1 93 ? 5.970 -4.923 -7.842 1.00 83.62 93 GLY A N 1
ATOM 679 C CA . GLY A 1 93 ? 4.815 -4.066 -7.600 1.00 83.62 93 GLY A CA 1
ATOM 680 C C . GLY A 1 93 ? 4.447 -3.983 -6.120 1.00 83.62 93 GLY A C 1
ATOM 681 O O . GLY A 1 93 ? 5.145 -4.462 -5.226 1.00 83.62 93 GLY A O 1
ATOM 682 N N . HIS A 1 94 ? 3.314 -3.352 -5.859 1.00 85.50 94 HIS A N 1
ATOM 683 C CA . HIS A 1 94 ? 2.785 -3.155 -4.516 1.00 85.50 94 HIS A CA 1
ATOM 684 C C . HIS A 1 94 ? 2.344 -4.482 -3.889 1.00 85.50 94 HIS A C 1
ATOM 686 O O . HIS A 1 94 ? 1.783 -5.350 -4.567 1.00 85.50 94 HIS A O 1
ATOM 692 N N . LYS A 1 95 ? 2.554 -4.662 -2.580 1.00 87.19 95 LYS A N 1
ATOM 693 C CA . LYS A 1 95 ? 2.281 -5.944 -1.912 1.00 87.19 95 LYS A CA 1
ATOM 694 C C . LYS A 1 95 ? 1.477 -5.793 -0.629 1.00 87.19 95 LYS A C 1
ATOM 696 O O . LYS A 1 95 ? 1.957 -5.288 0.384 1.00 87.19 95 LYS A O 1
ATOM 701 N N . PHE A 1 96 ? 0.294 -6.400 -0.605 1.00 87.31 96 PHE A N 1
ATOM 702 C CA . PHE A 1 96 ? -0.581 -6.457 0.567 1.00 87.31 96 PHE A CA 1
ATOM 703 C C . PHE A 1 96 ? -0.670 -7.879 1.103 1.00 87.31 96 PHE A C 1
ATOM 705 O O . PHE A 1 96 ? -1.103 -8.794 0.409 1.00 87.31 96 PHE A O 1
ATOM 712 N N . THR A 1 97 ? -0.282 -8.088 2.359 1.00 88.88 97 THR A N 1
ATOM 713 C CA . THR A 1 97 ? -0.342 -9.395 3.026 1.00 88.88 97 THR A CA 1
ATOM 714 C C . THR A 1 97 ? -1.079 -9.290 4.355 1.00 88.88 97 THR A C 1
ATOM 716 O O . THR A 1 97 ? -0.689 -8.508 5.224 1.00 88.88 97 THR A O 1
ATOM 719 N N . ASN A 1 98 ? -2.109 -10.118 4.549 1.00 90.44 98 ASN A N 1
ATOM 720 C CA . ASN A 1 98 ? -2.919 -10.136 5.770 1.00 90.44 98 ASN A CA 1
ATOM 721 C C . ASN A 1 98 ? -3.474 -8.739 6.105 1.00 90.44 98 ASN A C 1
ATOM 723 O O . ASN A 1 98 ? -3.206 -8.176 7.169 1.00 90.44 98 ASN A O 1
ATOM 727 N N . ALA A 1 99 ? -4.181 -8.141 5.148 1.00 86.56 99 ALA A N 1
ATOM 728 C CA . ALA A 1 99 ? -4.805 -6.836 5.321 1.00 86.56 99 ALA A CA 1
ATOM 729 C C . ALA A 1 99 ? -6.289 -7.015 5.662 1.00 86.56 99 ALA A C 1
ATOM 731 O O . ALA A 1 99 ? -7.018 -7.682 4.932 1.00 86.56 99 ALA A O 1
ATOM 732 N N . LYS A 1 100 ? -6.746 -6.411 6.760 1.00 90.88 100 LYS A N 1
ATOM 733 C CA . LYS A 1 100 ? -8.147 -6.409 7.184 1.00 90.88 100 LYS A CA 1
ATOM 734 C C . LYS A 1 100 ? -8.650 -4.978 7.315 1.00 90.88 100 LYS A C 1
ATOM 736 O O . LYS A 1 100 ? -8.183 -4.229 8.171 1.00 90.88 100 LYS A O 1
ATOM 741 N N . THR A 1 101 ? -9.624 -4.611 6.496 1.00 88.38 101 THR A N 1
ATOM 742 C CA . THR A 1 101 ? -10.196 -3.263 6.469 1.00 88.38 101 THR A CA 1
ATOM 743 C C . THR A 1 101 ? -11.725 -3.295 6.437 1.00 88.38 101 THR A C 1
ATOM 745 O O . THR A 1 101 ? -12.308 -4.225 5.886 1.00 88.38 101 THR A O 1
ATOM 748 N N . LEU A 1 102 ? -12.393 -2.306 7.040 1.00 90.06 102 LEU A N 1
ATOM 749 C CA . LEU A 1 102 ? -13.828 -2.091 6.792 1.00 90.06 102 LEU A CA 1
ATOM 750 C C . LEU A 1 102 ? -14.079 -1.219 5.550 1.00 90.06 102 LEU A C 1
ATOM 752 O O . LEU A 1 102 ? -15.130 -1.338 4.930 1.00 90.06 102 LEU A O 1
ATOM 756 N N . GLY A 1 103 ? -13.122 -0.375 5.158 1.00 89.19 103 GLY A N 1
ATOM 757 C CA . GLY A 1 103 ? -13.143 0.332 3.879 1.00 89.19 103 GLY A CA 1
ATOM 758 C C . GLY A 1 103 ? -12.674 -0.554 2.723 1.00 89.19 103 GLY A C 1
ATOM 759 O O . GLY A 1 103 ? -12.450 -1.749 2.894 1.00 89.19 103 GLY A O 1
ATOM 760 N N . GLY A 1 104 ? -12.524 0.030 1.534 1.00 89.38 104 GLY A N 1
ATOM 761 C CA . GLY A 1 104 ? -11.953 -0.655 0.369 1.00 89.38 104 GLY A CA 1
ATOM 762 C C . GLY A 1 104 ? -10.424 -0.680 0.386 1.00 89.38 104 GLY A C 1
ATOM 763 O O . GLY A 1 104 ? -9.789 0.179 1.005 1.00 89.38 104 GLY A O 1
ATOM 764 N N . VAL A 1 105 ? -9.840 -1.637 -0.332 1.00 89.56 105 VAL A N 1
ATOM 765 C CA . VAL A 1 105 ? -8.418 -1.624 -0.699 1.00 89.56 105 VAL A CA 1
ATOM 766 C C . VAL A 1 105 ? -8.313 -1.168 -2.146 1.00 89.56 105 VAL A C 1
ATOM 768 O O . VAL A 1 105 ? -8.927 -1.763 -3.029 1.00 89.56 105 VAL A O 1
ATOM 771 N N . LYS A 1 106 ? -7.561 -0.102 -2.401 1.00 89.88 106 LYS A N 1
ATOM 772 C CA . LYS A 1 106 ? -7.322 0.403 -3.748 1.00 89.88 106 LYS A CA 1
ATOM 773 C C . LYS A 1 106 ? -5.837 0.516 -4.008 1.00 89.88 106 LYS A C 1
ATOM 775 O O . LYS A 1 106 ? -5.155 1.248 -3.306 1.00 89.88 106 LYS A O 1
ATOM 780 N N . ASP A 1 107 ? -5.392 -0.103 -5.078 1.00 86.62 107 ASP A N 1
ATOM 781 C CA . ASP A 1 107 ? -4.034 0.013 -5.563 1.00 86.62 107 ASP A CA 1
ATOM 782 C C . ASP A 1 107 ? -4.023 0.608 -6.969 1.00 86.62 107 ASP A C 1
ATOM 784 O O . ASP A 1 107 ? -4.883 0.298 -7.809 1.00 86.62 107 ASP A O 1
ATOM 788 N N . SER A 1 108 ? -3.116 1.555 -7.197 1.00 82.62 108 SER A N 1
ATOM 789 C CA . SER A 1 108 ? -3.087 2.305 -8.443 1.00 82.62 108 SER A CA 1
ATOM 790 C C . SER A 1 108 ? -1.711 2.786 -8.877 1.00 82.62 108 SER A C 1
ATOM 792 O O . SER A 1 108 ? -1.248 3.841 -8.458 1.00 82.62 108 SER A O 1
ATOM 794 N N . GLY A 1 109 ? -1.100 2.097 -9.826 1.00 80.25 109 GLY A N 1
ATOM 795 C CA . GLY A 1 109 ? 0.216 2.466 -10.318 1.00 80.25 109 GLY A CA 1
ATOM 796 C C . GLY A 1 109 ? 0.710 1.494 -11.374 1.00 80.25 109 GLY A C 1
ATOM 797 O O . GLY A 1 109 ? 0.291 0.336 -11.368 1.00 80.25 109 GLY A O 1
ATOM 798 N N . PRO A 1 110 ? 1.533 1.945 -12.331 1.00 79.19 110 PRO A N 1
ATOM 799 C CA . PRO A 1 110 ? 2.183 1.023 -13.240 1.00 79.19 110 PRO A CA 1
ATOM 800 C C . PRO A 1 110 ? 3.214 0.177 -12.488 1.00 79.19 110 PRO A C 1
ATOM 802 O O . PRO A 1 110 ? 4.085 0.734 -11.817 1.00 79.19 110 PRO A O 1
ATOM 805 N N . SER A 1 111 ? 3.158 -1.139 -12.693 1.00 76.75 111 SER A N 1
ATOM 806 C CA . SER A 1 111 ? 4.104 -2.109 -12.123 1.00 76.75 111 SER A CA 1
ATOM 807 C C . SER A 1 111 ? 4.661 -3.029 -13.221 1.00 76.75 111 SER A C 1
ATOM 809 O O . SER A 1 111 ? 4.149 -4.135 -13.408 1.00 76.75 111 SER A O 1
ATOM 811 N N . PRO A 1 112 ? 5.650 -2.555 -14.010 1.00 71.94 112 PRO A N 1
ATOM 812 C CA . PRO A 1 112 ? 6.267 -3.292 -15.119 1.00 71.94 112 PRO A CA 1
ATOM 813 C C . PRO A 1 112 ? 6.986 -4.601 -14.788 1.00 71.94 112 PRO A C 1
ATOM 815 O O . PRO A 1 112 ? 7.170 -5.394 -15.706 1.00 71.94 112 PRO A O 1
ATOM 818 N N . GLY A 1 113 ? 7.419 -4.823 -13.543 1.00 76.38 113 GLY A N 1
ATOM 819 C CA . GLY A 1 113 ? 8.045 -6.083 -13.130 1.00 76.38 113 GLY A CA 1
ATOM 820 C C . GLY A 1 113 ? 7.020 -7.134 -12.696 1.00 76.38 113 GLY A C 1
ATOM 821 O O . GLY A 1 113 ? 6.194 -7.549 -13.501 1.00 76.38 113 GLY A O 1
ATOM 822 N N . GLU A 1 114 ? 7.055 -7.586 -11.435 1.00 76.19 114 GLU A N 1
ATOM 823 C CA . GLU A 1 114 ? 6.205 -8.704 -10.957 1.00 76.19 114 GLU A CA 1
ATOM 824 C C . GLU A 1 114 ? 4.707 -8.344 -10.803 1.00 76.19 114 GLU A C 1
ATOM 826 O O . GLU A 1 114 ? 3.888 -9.196 -10.457 1.00 76.19 114 GLU A O 1
ATOM 831 N N . GLY A 1 115 ? 4.324 -7.089 -11.067 1.00 80.94 115 GLY A N 1
ATOM 832 C CA . GLY A 1 115 ? 2.960 -6.606 -10.841 1.00 80.94 115 GLY A CA 1
ATOM 833 C C . GLY A 1 115 ? 2.604 -6.500 -9.355 1.00 80.94 115 GLY A C 1
ATOM 834 O O . GLY A 1 115 ? 3.435 -6.755 -8.481 1.00 80.94 115 GLY A O 1
ATOM 835 N N . ASN A 1 116 ? 1.373 -6.080 -9.048 1.00 83.81 116 ASN A N 1
ATOM 836 C CA . ASN A 1 116 ? 0.931 -5.945 -7.659 1.00 83.81 116 ASN A CA 1
ATOM 837 C C . ASN A 1 116 ? 0.365 -7.266 -7.130 1.00 83.81 116 ASN A C 1
ATOM 839 O O . ASN A 1 116 ? -0.133 -8.110 -7.878 1.00 83.81 116 ASN A O 1
ATOM 843 N N . LYS A 1 117 ? 0.442 -7.472 -5.813 1.00 87.19 117 LYS A N 1
ATOM 844 C CA . LYS A 1 117 ? 0.076 -8.741 -5.180 1.00 87.19 117 LYS A CA 1
ATOM 845 C C . LYS A 1 117 ? -0.761 -8.532 -3.923 1.00 87.19 117 LYS A C 1
ATOM 847 O O . LYS A 1 117 ? -0.327 -7.913 -2.952 1.00 87.19 117 LYS A O 1
ATOM 852 N N . PHE A 1 118 ? -1.929 -9.172 -3.892 1.00 87.88 118 PHE A N 1
ATOM 853 C CA . PHE A 1 118 ? -2.811 -9.226 -2.726 1.00 87.88 118 PHE A CA 1
ATOM 854 C C . PHE A 1 118 ? -2.852 -10.644 -2.164 1.00 87.88 118 PHE A C 1
ATOM 856 O O . PHE A 1 118 ? -3.137 -11.609 -2.867 1.00 87.88 118 PHE A O 1
ATOM 863 N N . THR A 1 119 ? -2.582 -10.794 -0.873 1.00 90.94 119 THR A N 1
ATOM 864 C CA . THR A 1 119 ? -2.612 -12.086 -0.184 1.00 90.94 119 THR A CA 1
ATOM 865 C C . THR A 1 119 ? -3.367 -11.950 1.125 1.00 90.94 119 THR A C 1
ATOM 867 O O . THR A 1 119 ? -3.000 -11.138 1.976 1.00 90.94 119 THR A O 1
ATOM 870 N N . ASN A 1 120 ? -4.401 -12.775 1.315 1.00 92.25 120 ASN A N 1
ATOM 871 C CA . ASN A 1 120 ? -5.228 -12.760 2.523 1.00 92.25 120 ASN A CA 1
ATOM 872 C C . ASN A 1 120 ? -5.746 -11.339 2.846 1.00 92.25 120 ASN A C 1
ATOM 874 O O . ASN A 1 120 ? -5.517 -10.792 3.927 1.00 92.25 120 ASN A O 1
ATOM 878 N N . VAL A 1 121 ? -6.388 -10.707 1.862 1.00 90.06 121 VAL A N 1
ATOM 879 C CA . VAL A 1 121 ? -6.970 -9.370 2.003 1.00 90.06 121 VAL A CA 1
ATOM 880 C C . VAL A 1 121 ? -8.469 -9.501 2.224 1.00 90.06 121 VAL A C 1
ATOM 882 O O . VAL A 1 121 ? -9.187 -10.017 1.376 1.00 90.06 121 VAL A O 1
ATOM 885 N N . HIS A 1 122 ? -8.932 -9.023 3.374 1.00 91.62 122 HIS A N 1
ATOM 886 C CA . HIS A 1 122 ? -10.329 -9.043 3.784 1.00 91.62 122 HIS A CA 1
ATOM 887 C C . HIS A 1 122 ? -10.847 -7.611 3.908 1.00 91.62 122 HIS A C 1
ATOM 889 O O . HIS A 1 122 ? -10.345 -6.817 4.707 1.00 91.62 122 HIS A O 1
ATOM 895 N N . THR A 1 123 ? -11.866 -7.285 3.121 1.00 91.56 123 THR A N 1
ATOM 896 C CA . THR A 1 123 ? -12.428 -5.938 3.009 1.00 91.56 123 THR A CA 1
ATOM 897 C C . THR A 1 123 ? -13.935 -5.991 2.777 1.00 91.56 123 THR A C 1
ATOM 899 O O . THR A 1 123 ? -14.412 -6.895 2.096 1.00 91.56 123 THR A O 1
ATOM 902 N N . LEU A 1 124 ? -14.680 -5.022 3.323 1.00 91.06 124 LEU A N 1
ATOM 903 C CA . LEU A 1 124 ? -16.099 -4.830 2.988 1.00 91.06 124 LEU A CA 1
ATOM 904 C C . LEU A 1 124 ? -16.298 -3.911 1.773 1.00 91.06 124 LEU A C 1
ATOM 906 O O . LEU A 1 124 ? -17.296 -4.035 1.072 1.00 91.06 124 LEU A O 1
ATOM 910 N N . GLY A 1 125 ? -15.356 -2.998 1.512 1.00 88.88 125 GLY A N 1
ATOM 911 C CA . GLY A 1 125 ? -15.420 -2.050 0.393 1.00 88.88 125 GLY A CA 1
ATOM 912 C C . GLY A 1 125 ? -14.874 -2.586 -0.935 1.00 88.88 125 GLY A C 1
ATOM 913 O O . GLY A 1 125 ? -14.858 -1.850 -1.920 1.00 88.88 125 GLY A O 1
ATOM 914 N N . GLY A 1 126 ? -14.413 -3.839 -0.960 1.00 90.94 126 GLY A N 1
ATOM 915 C CA . GLY A 1 126 ? -13.820 -4.487 -2.129 1.00 90.94 126 GLY A CA 1
ATOM 916 C C . GLY A 1 126 ? -12.337 -4.163 -2.333 1.00 90.94 126 GLY A C 1
ATOM 917 O O . GLY A 1 126 ? -11.783 -3.241 -1.731 1.00 90.94 126 GLY A O 1
ATOM 918 N N . VAL A 1 127 ? -11.689 -4.956 -3.189 1.00 89.44 127 VAL A N 1
ATOM 919 C CA . VAL A 1 127 ? -10.305 -4.746 -3.637 1.00 89.44 127 VAL A CA 1
ATOM 920 C C . VAL A 1 127 ? -10.342 -4.261 -5.081 1.00 89.44 127 VAL A C 1
ATOM 922 O O . VAL A 1 127 ? -10.991 -4.879 -5.924 1.00 89.44 127 VAL A O 1
ATOM 925 N N . LYS A 1 128 ? -9.661 -3.153 -5.371 1.00 89.75 128 LYS A N 1
ATOM 926 C CA . LYS A 1 128 ? -9.511 -2.618 -6.723 1.00 89.75 128 LYS A CA 1
ATOM 927 C C . LYS A 1 128 ? -8.042 -2.415 -7.040 1.00 89.75 128 LYS A C 1
ATOM 929 O O . LYS A 1 128 ? -7.381 -1.624 -6.378 1.00 89.75 128 LYS A O 1
ATOM 934 N N . GLU A 1 129 ? -7.588 -3.042 -8.109 1.00 85.38 129 GLU A N 1
ATOM 935 C CA . GLU A 1 129 ? -6.268 -2.828 -8.687 1.00 85.38 129 GLU A CA 1
ATOM 936 C C . GLU A 1 129 ? -6.418 -2.086 -10.019 1.00 85.38 129 GLU A C 1
ATOM 938 O O . GLU A 1 129 ? -7.330 -2.366 -10.801 1.00 85.38 129 GLU A O 1
ATOM 943 N N . SER A 1 130 ? -5.593 -1.067 -10.251 1.00 76.62 130 SER A N 1
ATOM 944 C CA . SER A 1 130 ? -5.675 -0.253 -11.466 1.00 76.62 130 SER A CA 1
ATOM 945 C C . SER A 1 130 ? -4.318 0.299 -11.878 1.00 76.62 130 SER A C 1
ATOM 947 O O . SER A 1 130 ? -3.834 1.262 -11.304 1.00 76.62 130 SER A O 1
ATOM 949 N N . GLY A 1 131 ? -3.724 -0.245 -12.929 1.00 69.12 131 GLY A N 1
ATOM 950 C CA . GLY A 1 131 ? -2.471 0.266 -13.466 1.00 69.12 131 GLY A CA 1
ATOM 951 C C . GLY A 1 131 ? -1.902 -0.686 -14.510 1.00 69.12 131 GLY A C 1
ATOM 952 O O . GLY A 1 131 ? -2.230 -1.871 -14.480 1.00 69.12 131 GLY A O 1
ATOM 953 N N . PRO A 1 132 ? -1.102 -0.192 -15.465 1.00 65.56 132 PRO A N 1
ATOM 954 C CA . PRO A 1 132 ? -0.468 -1.070 -16.434 1.00 65.56 132 PRO A CA 1
ATOM 955 C C . PRO A 1 132 ? 0.551 -1.971 -15.728 1.00 65.56 132 PRO A C 1
ATOM 957 O O . PRO A 1 132 ? 1.485 -1.472 -15.104 1.00 65.56 132 PRO A O 1
ATOM 960 N N . SER A 1 133 ? 0.409 -3.288 -15.865 1.00 62.03 133 SER A N 1
ATOM 961 C CA . SER A 1 133 ? 1.433 -4.255 -15.463 1.00 62.03 133 SER A CA 1
ATOM 962 C C . SER A 1 133 ? 1.957 -4.966 -16.712 1.00 62.03 133 SER A C 1
ATOM 964 O O . SER A 1 133 ? 1.445 -6.018 -17.081 1.00 62.03 133 SER A O 1
ATOM 966 N N . PRO A 1 134 ? 2.921 -4.369 -17.440 1.00 58.25 134 PRO A N 1
ATOM 967 C CA . PRO A 1 134 ? 3.522 -4.992 -18.622 1.00 58.25 134 PRO A CA 1
ATOM 968 C C . PRO A 1 134 ? 4.511 -6.128 -18.279 1.00 58.25 134 PRO A C 1
ATOM 970 O O . PRO A 1 134 ? 5.403 -6.427 -19.069 1.00 58.25 134 PRO A O 1
ATOM 973 N N . GLY A 1 135 ? 4.357 -6.763 -17.112 1.00 53.44 135 GLY A N 1
ATOM 974 C CA . GLY A 1 135 ? 5.190 -7.864 -16.646 1.00 53.44 135 GLY A CA 1
ATOM 975 C C . GLY A 1 135 ? 5.012 -9.107 -17.511 1.00 53.44 135 GLY A C 1
ATOM 976 O O . GLY A 1 135 ? 4.014 -9.810 -17.394 1.00 53.44 135 GLY A O 1
ATOM 977 N N . VAL A 1 136 ? 6.033 -9.363 -18.331 1.00 46.50 136 VAL A N 1
ATOM 978 C CA . VAL A 1 136 ? 6.192 -10.443 -19.319 1.00 46.50 136 VAL A CA 1
ATOM 979 C C . VAL A 1 136 ? 5.384 -10.229 -20.603 1.00 46.50 136 VAL A C 1
ATOM 981 O O . VAL A 1 136 ? 4.235 -10.638 -20.744 1.00 46.50 136 VAL A O 1
ATOM 984 N N . GLY A 1 137 ? 6.050 -9.625 -21.591 1.00 42.12 137 GLY A N 1
ATOM 985 C CA . GLY A 1 137 ? 5.712 -9.860 -22.990 1.00 42.12 137 GLY A CA 1
ATOM 986 C C . GLY A 1 137 ? 5.851 -11.349 -23.314 1.00 42.12 137 GLY A C 1
ATOM 987 O O . GLY A 1 137 ? 6.821 -11.985 -22.899 1.00 42.12 137 GLY A O 1
ATOM 988 N N . HIS A 1 138 ? 4.861 -11.880 -24.028 1.00 34.34 138 HIS A N 1
ATOM 989 C CA . HIS A 1 138 ? 5.053 -13.050 -24.881 1.00 34.34 138 HIS A CA 1
ATOM 990 C C . HIS A 1 138 ? 6.037 -12.729 -26.009 1.00 34.34 138 HIS A C 1
ATOM 992 O O . HIS A 1 138 ? 6.022 -11.567 -26.481 1.00 34.34 138 HIS A O 1
#

Sequence (138 aa):
MKSFSFFVVVLMLLFTVQFVVEARPLNGASVYNLSLINAVKAGPSPGEGHKFTNTKTLGGIKESGPSPGEGHKFTNAKTLGGIKESGPSPGEGHKFTNAKTLGGVKDSGPSPGEGNKFTNVHTLGGVKESGPSPGVGH